Protein AF-A0A7S2HRB6-F1 (afdb_monomer_lite)

Radius of gyration: 16.71 Å; chains: 1; bounding box: 38×35×53 Å

pLDDT: mean 90.55, std 7.02, range [49.41, 98.31]

Organism: NCBI:txid374047

InterPro domains:
  IPR055325 Cilia- and flagella-associated protein 161 [PF24569] (44-93)
  IPR055325 Cilia- and flagella-associated protein 161 [PTHR24274] (2-132)

Sequence (134 aa):
STIKTEHRMSPLSCEQIVYLTEKESSYDTHWLALMPAKSKNSGYDRFVNVGMPIPVGEQIVLQHCATQKLLASDMKYVISTDFGREYEVCANTMFGFGRVGTLRDEFDGSKTGNTNCRPEMEQNIWSFVIADST

Structure (mmCIF, N/CA/C/O backbone):
data_AF-A0A7S2HRB6-F1
#
_entry.id   AF-A0A7S2HRB6-F1
#
loop_
_atom_site.group_PDB
_atom_site.id
_atom_site.type_symbol
_atom_site.label_atom_id
_atom_site.label_alt_id
_atom_site.label_comp_id
_atom_site.label_asym_id
_atom_site.label_entity_id
_atom_site.label_seq_id
_atom_site.pdbx_PDB_ins_code
_atom_site.Cartn_x
_atom_site.Cartn_y
_atom_site.Cartn_z
_atom_site.occupancy
_atom_site.B_iso_or_equiv
_atom_site.auth_seq_id
_atom_site.auth_comp_id
_atom_site.auth_asym_id
_atom_site.auth_atom_id
_atom_site.pdbx_PDB_model_num
ATOM 1 N N . SER A 1 1 ? 1.251 -12.337 1.640 1.00 76.62 1 SER A N 1
ATOM 2 C CA . SER A 1 1 ? 0.273 -12.296 0.525 1.00 76.62 1 SER A CA 1
ATOM 3 C C . SER A 1 1 ? 0.748 -13.271 -0.537 1.00 76.62 1 SER A C 1
ATOM 5 O O . SER A 1 1 ? 1.885 -13.696 -0.461 1.00 76.62 1 SER A O 1
ATOM 7 N N . THR A 1 2 ? -0.069 -13.672 -1.509 1.00 82.00 2 THR A N 1
ATOM 8 C CA . THR A 1 2 ? 0.416 -14.519 -2.619 1.00 82.00 2 THR A CA 1
ATOM 9 C C . THR A 1 2 ? 0.107 -13.871 -3.948 1.00 82.00 2 THR A C 1
ATOM 11 O O . THR A 1 2 ? -0.807 -13.055 -4.017 1.00 82.00 2 THR A O 1
ATOM 14 N N . ILE A 1 3 ? 0.875 -14.208 -4.986 1.00 84.56 3 ILE A N 1
ATOM 15 C CA . ILE A 1 3 ? 0.645 -13.673 -6.327 1.00 84.56 3 ILE A CA 1
ATOM 16 C C . ILE A 1 3 ? -0.802 -13.925 -6.766 1.00 84.56 3 ILE A C 1
ATOM 18 O O . ILE A 1 3 ? -1.348 -15.013 -6.566 1.00 84.56 3 ILE A O 1
ATOM 22 N N . LYS A 1 4 ? -1.424 -12.892 -7.336 1.00 86.88 4 LYS A N 1
ATOM 23 C CA . LYS A 1 4 ? -2.811 -12.946 -7.796 1.00 86.88 4 LYS A CA 1
ATOM 24 C C . LYS A 1 4 ? -2.939 -13.973 -8.918 1.00 86.88 4 LYS A C 1
ATOM 26 O O . LYS A 1 4 ? -2.203 -13.911 -9.901 1.00 86.88 4 LYS A O 1
ATOM 31 N N . THR A 1 5 ? -3.903 -14.872 -8.787 1.00 83.25 5 THR A N 1
ATOM 32 C CA . THR A 1 5 ? -4.332 -15.787 -9.853 1.00 83.25 5 THR A CA 1
ATOM 33 C C . THR A 1 5 ? -5.855 -15.809 -9.906 1.00 83.25 5 THR A C 1
ATOM 35 O O . THR A 1 5 ? -6.511 -15.288 -9.005 1.00 83.25 5 THR A O 1
ATOM 38 N N . GLU A 1 6 ? -6.437 -16.429 -10.933 1.00 78.88 6 GLU A N 1
ATOM 39 C CA . GLU A 1 6 ? -7.897 -16.596 -11.037 1.00 78.88 6 GLU A CA 1
ATOM 40 C C . GLU A 1 6 ? -8.512 -17.331 -9.832 1.00 78.88 6 GLU A C 1
ATOM 42 O O . GLU A 1 6 ? -9.659 -17.096 -9.472 1.00 78.88 6 GLU A O 1
ATOM 47 N N . HIS A 1 7 ? -7.729 -18.182 -9.165 1.00 81.88 7 HIS A N 1
ATOM 48 C CA . HIS A 1 7 ? -8.144 -18.925 -7.974 1.00 81.88 7 HIS A CA 1
ATOM 49 C C . HIS A 1 7 ? -7.685 -18.279 -6.660 1.00 81.88 7 HIS A C 1
ATOM 51 O O . HIS A 1 7 ? -7.948 -18.817 -5.585 1.00 81.88 7 HIS A O 1
ATOM 57 N N . ARG A 1 8 ? -6.938 -17.170 -6.720 1.00 84.88 8 ARG A N 1
ATOM 58 C CA . ARG A 1 8 ? -6.345 -16.502 -5.552 1.00 84.88 8 ARG A CA 1
ATOM 59 C C . ARG A 1 8 ? -6.488 -14.999 -5.687 1.00 84.88 8 ARG A C 1
ATOM 61 O O . ARG A 1 8 ? -5.557 -14.291 -6.078 1.00 84.88 8 ARG A O 1
ATOM 68 N N . MET A 1 9 ? -7.676 -14.535 -5.335 1.00 93.38 9 MET A N 1
ATOM 69 C CA . MET A 1 9 ? -8.061 -13.135 -5.370 1.00 93.38 9 MET A CA 1
ATOM 70 C C . MET A 1 9 ? -8.863 -12.768 -4.128 1.00 93.38 9 MET A C 1
ATOM 72 O O . MET A 1 9 ? -9.438 -13.634 -3.469 1.00 93.38 9 MET A O 1
ATOM 76 N N . SER A 1 10 ? -8.850 -11.487 -3.787 1.00 93.00 10 SER A N 1
ATOM 77 C CA . SER A 1 10 ? -9.640 -10.953 -2.694 1.00 93.00 10 SER A CA 1
ATOM 78 C C . SER A 1 10 ? -11.135 -11.029 -3.056 1.00 93.00 10 SER A C 1
ATOM 80 O O . SER A 1 10 ? -11.493 -10.881 -4.231 1.00 93.00 10 SER A O 1
ATOM 82 N N . PRO A 1 11 ? -12.008 -11.330 -2.084 1.00 91.56 11 PRO A N 1
ATOM 83 C CA . PRO A 1 11 ? -13.386 -11.745 -2.340 1.00 91.56 11 PRO A CA 1
ATOM 84 C C . PRO A 1 11 ? -14.295 -10.659 -2.932 1.00 91.56 11 PRO A C 1
ATOM 86 O O . PRO A 1 11 ? -15.281 -11.003 -3.580 1.00 91.56 11 PRO A O 1
ATOM 89 N N . LEU A 1 12 ? -14.001 -9.373 -2.716 1.00 94.31 12 LEU A N 1
ATOM 90 C CA . LEU A 1 12 ? -14.855 -8.265 -3.155 1.00 94.31 12 LEU A CA 1
ATOM 91 C C . LEU A 1 12 ? -14.229 -7.477 -4.305 1.00 94.31 12 LEU A C 1
ATOM 93 O O . LEU A 1 12 ? -14.817 -7.386 -5.384 1.00 94.31 12 LEU A O 1
ATOM 97 N N . SER A 1 13 ? -13.037 -6.913 -4.103 1.00 94.38 13 SER A N 1
ATOM 98 C CA . SER A 1 13 ? -12.365 -6.098 -5.127 1.00 94.38 13 SER A CA 1
ATOM 99 C C . SER A 1 13 ? -11.691 -6.916 -6.218 1.00 94.38 13 SER A C 1
ATOM 101 O O . SER A 1 13 ? -11.246 -6.341 -7.213 1.00 94.38 13 SER A O 1
ATOM 103 N N . CYS A 1 14 ? -11.644 -8.244 -6.070 1.00 94.94 14 CYS A N 1
ATOM 104 C CA . CYS A 1 14 ? -10.999 -9.129 -7.025 1.00 94.94 14 CYS A CA 1
ATOM 105 C C . CYS A 1 14 ? -9.499 -8.830 -7.179 1.00 94.94 14 CYS A C 1
ATOM 107 O O . CYS A 1 14 ? -8.953 -9.061 -8.257 1.00 94.94 14 CYS A O 1
ATOM 109 N N . GLU A 1 15 ? -8.827 -8.311 -6.146 1.00 95.81 15 GLU A N 1
ATOM 110 C CA . GLU A 1 15 ? -7.402 -7.957 -6.152 1.00 95.81 15 GLU A CA 1
ATOM 111 C C . GLU A 1 15 ? -6.517 -9.034 -5.523 1.00 95.81 15 GLU A C 1
ATOM 113 O O . GLU A 1 15 ? -6.959 -10.148 -5.267 1.00 95.81 15 GLU A O 1
ATOM 118 N N . GLN A 1 16 ? -5.221 -8.772 -5.353 1.00 95.94 16 GLN A N 1
ATOM 119 C CA . GLN A 1 16 ? -4.324 -9.749 -4.745 1.00 95.94 16 GLN A CA 1
ATOM 120 C C . GLN A 1 16 ? -4.708 -9.955 -3.270 1.00 95.94 16 GLN A C 1
ATOM 122 O O . GLN A 1 16 ? -4.680 -9.015 -2.475 1.00 95.94 16 GLN A O 1
ATOM 127 N N . ILE A 1 17 ? -5.051 -11.189 -2.893 1.00 95.44 17 ILE A N 1
ATOM 128 C CA . ILE A 1 17 ? -5.513 -11.503 -1.536 1.00 95.44 17 ILE A CA 1
ATOM 129 C C . ILE A 1 17 ? -4.397 -11.334 -0.490 1.00 95.44 17 ILE A C 1
ATOM 131 O O . ILE A 1 17 ? -3.236 -11.713 -0.703 1.00 95.44 17 ILE A O 1
ATOM 135 N N . VAL A 1 18 ? -4.751 -10.783 0.671 1.00 95.19 18 VAL A N 1
ATOM 136 C CA . VAL A 1 18 ? -3.879 -10.658 1.845 1.00 95.19 18 VAL A CA 1
ATOM 137 C C . VAL A 1 18 ? -4.518 -11.429 2.991 1.00 95.19 18 VAL A C 1
ATOM 139 O O . VAL A 1 18 ? -5.712 -11.317 3.228 1.00 95.19 18 VAL A O 1
ATOM 142 N N . TYR A 1 19 ? -3.725 -12.260 3.659 1.00 93.75 19 TYR A N 1
ATOM 143 C CA . TYR A 1 19 ? -4.176 -13.130 4.737 1.00 93.75 19 TYR A CA 1
ATOM 144 C C . TYR A 1 19 ? -2.988 -13.513 5.624 1.00 93.75 19 TYR A C 1
ATOM 146 O O . TYR A 1 19 ? -1.830 -13.410 5.200 1.00 93.75 19 TYR A O 1
ATOM 154 N N . LEU A 1 20 ? -3.286 -13.959 6.843 1.00 93.56 20 LEU A N 1
ATOM 155 C CA . LEU A 1 20 ? -2.312 -14.529 7.770 1.00 93.56 20 LEU A CA 1
ATOM 156 C C . LEU A 1 20 ? -2.139 -16.023 7.482 1.00 93.56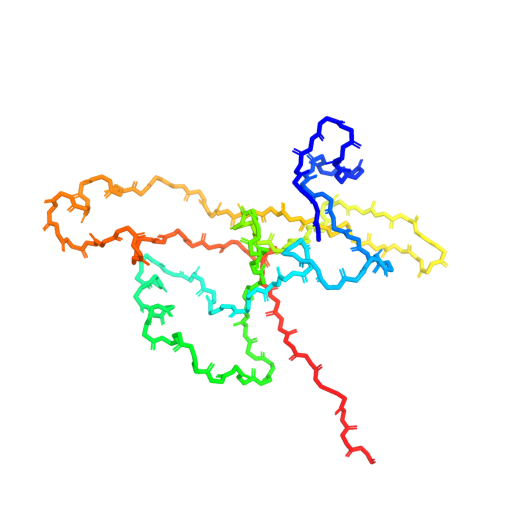 20 LEU A C 1
ATOM 158 O O . LEU A 1 20 ? -3.106 -16.720 7.190 1.00 93.56 20 LEU A O 1
ATOM 162 N N . THR A 1 21 ? -0.904 -16.513 7.539 1.00 90.75 21 THR A N 1
ATOM 163 C CA . THR A 1 21 ? -0.554 -17.901 7.215 1.00 90.75 21 THR A CA 1
ATOM 164 C C . THR A 1 21 ? 0.420 -18.451 8.246 1.00 90.75 21 THR A C 1
ATOM 166 O O . THR A 1 21 ? 1.285 -17.721 8.715 1.00 90.75 21 THR A O 1
ATOM 169 N N . GLU A 1 22 ? 0.307 -19.744 8.550 1.00 89.75 22 GLU A N 1
ATOM 170 C CA . GLU A 1 22 ? 1.226 -20.468 9.444 1.00 89.75 22 GLU A CA 1
ATOM 171 C C . GLU A 1 22 ? 2.517 -20.914 8.746 1.00 89.75 22 GLU A C 1
ATOM 173 O O . GLU A 1 22 ? 3.464 -21.338 9.401 1.00 89.75 22 GLU A O 1
ATOM 178 N N . LYS A 1 23 ? 2.560 -20.841 7.406 1.00 82.62 23 LYS A N 1
ATOM 179 C CA . LYS A 1 23 ? 3.785 -21.110 6.640 1.00 82.62 23 LYS A CA 1
ATOM 180 C C . LYS A 1 23 ? 4.960 -20.311 7.204 1.00 82.62 23 LYS A C 1
ATOM 182 O O . LYS A 1 23 ? 4.833 -19.109 7.423 1.00 82.62 23 LYS A O 1
ATOM 187 N N . GLU A 1 24 ? 6.100 -20.987 7.333 1.00 77.44 24 GLU A N 1
ATOM 188 C CA . GLU A 1 24 ? 7.369 -20.366 7.708 1.00 77.44 24 GLU A CA 1
ATOM 189 C C . GLU A 1 24 ? 7.713 -19.163 6.817 1.00 77.44 24 GLU A C 1
ATOM 191 O O . GLU A 1 24 ? 7.206 -19.022 5.694 1.00 77.44 24 GLU A O 1
ATOM 196 N N . SER A 1 25 ? 8.587 -18.293 7.334 1.00 75.81 25 SER A N 1
ATOM 197 C CA . SER A 1 25 ? 9.013 -17.062 6.673 1.00 75.81 25 SER A CA 1
ATOM 198 C C . SER A 1 25 ? 9.510 -17.349 5.254 1.00 75.81 25 SER A C 1
ATOM 200 O O . SER A 1 25 ? 10.585 -17.895 5.017 1.00 75.81 25 SER A O 1
ATOM 202 N N . SER A 1 26 ? 8.700 -16.960 4.276 1.00 85.88 26 SER A N 1
ATOM 203 C CA . SER A 1 26 ? 8.997 -17.094 2.852 1.00 85.88 26 SER A CA 1
ATOM 204 C C . SER A 1 26 ? 9.024 -15.711 2.218 1.00 85.88 26 SER A C 1
ATOM 206 O O . SER A 1 26 ? 8.648 -14.712 2.833 1.00 85.88 26 SER A O 1
ATOM 208 N N . TYR A 1 27 ? 9.475 -15.596 0.971 1.00 89.00 27 TYR A N 1
ATOM 209 C CA . TYR A 1 27 ? 9.494 -14.289 0.309 1.00 89.00 27 TYR A CA 1
ATOM 210 C C . TYR A 1 27 ? 8.090 -13.650 0.201 1.00 89.00 27 TYR A C 1
ATOM 212 O O . TYR A 1 27 ? 7.962 -12.430 0.261 1.00 89.00 27 TYR A O 1
ATOM 220 N N . ASP A 1 28 ? 7.042 -14.478 0.193 1.00 88.94 28 ASP A N 1
ATOM 221 C CA . ASP A 1 28 ? 5.618 -14.105 0.186 1.00 88.94 28 ASP A CA 1
ATOM 222 C C . ASP A 1 28 ? 5.101 -13.512 1.517 1.00 88.94 28 ASP A C 1
ATOM 224 O O . ASP A 1 28 ? 3.978 -12.995 1.605 1.00 88.94 28 ASP A O 1
ATOM 228 N N . THR A 1 29 ? 5.885 -13.600 2.594 1.00 92.50 29 THR A N 1
ATOM 229 C CA . THR A 1 29 ? 5.550 -12.994 3.894 1.00 92.50 29 THR A CA 1
ATOM 230 C C . THR A 1 29 ? 6.316 -11.700 4.151 1.00 92.50 29 THR A C 1
ATOM 232 O O . THR A 1 29 ? 6.050 -11.035 5.148 1.00 92.50 29 THR A O 1
ATOM 235 N N . HIS A 1 30 ? 7.246 -11.319 3.269 1.00 93.75 30 HIS A N 1
ATOM 236 C CA . HIS A 1 30 ? 8.042 -10.110 3.442 1.00 93.75 30 HIS A CA 1
ATOM 237 C C . HIS A 1 30 ? 7.334 -8.875 2.884 1.00 93.75 30 HIS A C 1
ATOM 239 O O . HIS A 1 30 ? 6.822 -8.863 1.759 1.00 93.75 30 HIS A O 1
ATOM 245 N N . TRP A 1 31 ? 7.370 -7.813 3.682 1.00 95.69 31 TRP A N 1
ATOM 246 C CA . TRP A 1 31 ? 6.867 -6.495 3.333 1.00 95.69 31 TRP A CA 1
ATOM 247 C C . TRP A 1 31 ? 7.918 -5.445 3.659 1.00 95.69 31 TRP A C 1
ATOM 249 O O . TRP A 1 31 ? 8.625 -5.553 4.660 1.00 95.69 31 TRP A O 1
ATOM 259 N N . LEU A 1 32 ? 7.997 -4.423 2.817 1.00 95.25 32 LEU A N 1
ATOM 260 C CA . LEU A 1 32 ? 8.861 -3.270 2.996 1.00 95.25 32 LEU A CA 1
ATOM 261 C C . LEU A 1 32 ? 8.008 -2.059 3.362 1.00 95.25 32 LEU A C 1
ATOM 263 O O . LEU A 1 32 ? 7.054 -1.735 2.657 1.00 95.25 32 LEU A O 1
ATOM 267 N N . ALA A 1 33 ? 8.357 -1.385 4.451 1.00 95.94 33 ALA A N 1
ATOM 268 C CA . ALA A 1 33 ? 7.753 -0.111 4.806 1.00 95.94 33 ALA A CA 1
ATOM 269 C C . ALA A 1 33 ? 8.520 1.026 4.118 1.00 95.94 33 ALA A C 1
ATOM 271 O O . ALA A 1 33 ? 9.746 1.099 4.201 1.00 95.94 33 ALA A O 1
ATOM 272 N N . LEU A 1 34 ? 7.795 1.888 3.409 1.00 93.81 34 LEU A N 1
ATOM 273 C CA . LEU A 1 34 ? 8.349 2.983 2.618 1.00 93.81 34 LEU A CA 1
ATOM 274 C C . LEU A 1 34 ? 7.629 4.291 2.935 1.00 93.81 34 LEU A C 1
ATOM 276 O O . LEU A 1 34 ? 6.435 4.301 3.230 1.00 93.81 34 LEU A O 1
ATOM 280 N N . MET A 1 35 ? 8.335 5.410 2.767 1.00 93.06 35 MET A N 1
ATOM 281 C CA . MET A 1 35 ? 7.713 6.736 2.764 1.00 93.06 35 MET A CA 1
ATOM 282 C C . MET A 1 35 ? 6.665 6.824 1.641 1.00 93.06 35 MET A C 1
ATOM 284 O O . MET A 1 35 ? 6.943 6.357 0.534 1.00 93.06 35 MET A O 1
ATOM 288 N N . PRO A 1 36 ? 5.483 7.422 1.841 1.00 94.06 36 PRO A N 1
ATOM 289 C CA . PRO A 1 36 ? 4.493 7.573 0.785 1.00 94.06 36 PRO A CA 1
ATOM 290 C C . PR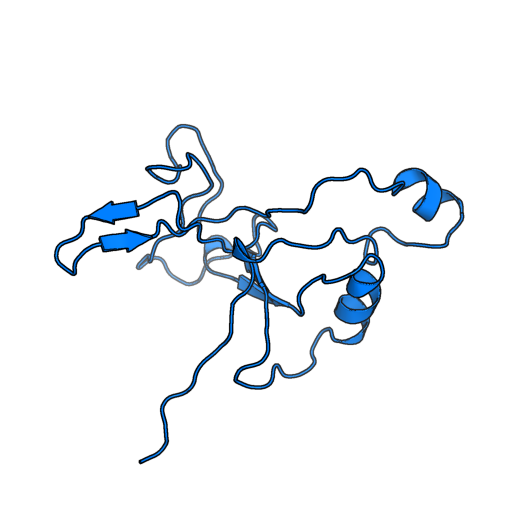O A 1 36 ? 4.973 8.476 -0.344 1.00 94.06 36 PRO A C 1
ATOM 292 O O . PRO A 1 36 ? 5.598 9.515 -0.119 1.00 94.06 36 PRO A O 1
ATOM 295 N N . ALA A 1 37 ? 4.618 8.123 -1.572 1.00 91.62 37 ALA A N 1
ATOM 296 C CA . ALA A 1 37 ? 4.770 8.993 -2.712 1.00 91.62 37 ALA A CA 1
ATOM 297 C C . ALA A 1 37 ? 3.622 10.002 -2.721 1.00 91.62 37 ALA A C 1
ATOM 299 O O . ALA A 1 37 ? 2.518 9.709 -3.166 1.00 91.62 37 ALA A O 1
ATOM 300 N N . LYS A 1 38 ? 3.890 11.211 -2.223 1.00 85.44 38 LYS A N 1
ATOM 301 C CA . LYS A 1 38 ? 2.923 12.324 -2.215 1.00 85.44 38 LYS A CA 1
ATOM 302 C C . LYS A 1 38 ? 3.068 13.232 -3.433 1.00 85.44 38 LYS A C 1
ATOM 304 O O . LYS A 1 38 ? 2.154 13.972 -3.781 1.00 85.44 38 LYS A O 1
ATOM 309 N N . SER A 1 39 ? 4.222 13.191 -4.095 1.00 83.62 39 SER A N 1
ATOM 310 C CA . SER A 1 39 ? 4.524 14.024 -5.256 1.00 83.62 39 SER A CA 1
ATOM 311 C C . SER A 1 39 ? 5.300 13.249 -6.320 1.00 83.62 39 SER A C 1
ATOM 313 O O . SER A 1 39 ? 5.711 12.107 -6.121 1.00 83.62 39 SER A O 1
ATOM 315 N N . LYS A 1 40 ? 5.541 13.894 -7.466 1.00 75.62 40 LYS A N 1
ATOM 316 C CA . LYS A 1 40 ? 6.367 13.349 -8.558 1.00 75.62 40 LYS A CA 1
ATOM 317 C C . LYS A 1 40 ? 7.852 13.199 -8.196 1.00 75.62 40 LYS A C 1
ATOM 319 O O . LYS A 1 40 ? 8.570 12.556 -8.961 1.00 75.62 40 LYS A O 1
ATOM 324 N N . ASN A 1 41 ? 8.293 13.809 -7.095 1.00 80.12 41 ASN A N 1
ATOM 325 C CA . ASN A 1 41 ? 9.679 13.771 -6.622 1.00 80.12 41 ASN A CA 1
ATOM 326 C C . ASN A 1 41 ? 9.876 12.764 -5.485 1.00 80.12 41 ASN A C 1
ATOM 328 O O . ASN A 1 41 ? 11.007 12.486 -5.109 1.00 80.12 41 ASN A O 1
ATOM 332 N N . SER A 1 42 ? 8.803 12.160 -4.974 1.00 86.50 42 SER A N 1
ATOM 333 C CA . SER A 1 42 ? 8.888 11.272 -3.815 1.00 86.50 42 SER A CA 1
ATOM 334 C C . SER A 1 42 ? 9.673 9.979 -4.055 1.00 86.50 42 SER A C 1
ATOM 336 O O . SER A 1 42 ? 10.060 9.319 -3.098 1.00 86.50 42 SER A O 1
ATOM 338 N N . GLY A 1 43 ? 9.954 9.614 -5.308 1.00 87.50 43 GLY A N 1
ATOM 339 C CA . GLY A 1 43 ? 10.876 8.526 -5.628 1.00 87.50 43 GLY A CA 1
ATOM 340 C C . GLY A 1 43 ? 12.313 8.854 -5.218 1.00 87.50 43 GLY A C 1
ATOM 341 O O . GLY A 1 43 ? 13.018 7.976 -4.732 1.00 87.50 43 GLY A O 1
ATOM 342 N N . TYR A 1 44 ? 12.725 10.122 -5.324 1.00 88.81 44 TYR A N 1
ATOM 343 C CA . TYR A 1 44 ? 13.994 10.587 -4.763 1.00 88.81 44 TYR A CA 1
ATOM 344 C C . TYR A 1 44 ? 13.974 10.525 -3.233 1.00 88.81 44 TYR A C 1
ATOM 346 O O . TYR A 1 44 ? 14.892 9.969 -2.636 1.00 88.81 44 TYR A O 1
ATOM 354 N N . ASP A 1 45 ? 12.899 11.013 -2.604 1.00 89.06 45 ASP A N 1
ATOM 355 C CA . ASP A 1 45 ? 12.767 10.988 -1.142 1.00 89.06 45 ASP A CA 1
ATOM 356 C C . ASP A 1 45 ? 12.859 9.556 -0.602 1.00 89.06 45 ASP A C 1
ATOM 358 O O . ASP A 1 45 ? 13.591 9.299 0.352 1.00 89.06 45 ASP A O 1
ATOM 362 N N . ARG A 1 46 ? 12.184 8.597 -1.250 1.00 91.38 46 ARG A N 1
ATOM 363 C CA . ARG A 1 46 ? 12.307 7.169 -0.929 1.00 91.38 46 ARG A CA 1
ATOM 364 C C . ARG A 1 46 ? 13.736 6.682 -1.049 1.00 91.38 46 ARG A C 1
ATOM 366 O O . ARG A 1 46 ? 14.217 6.045 -0.122 1.00 91.38 46 ARG A O 1
ATOM 373 N N . PHE A 1 47 ? 14.387 6.978 -2.172 1.00 90.31 47 PHE A N 1
ATOM 374 C CA . PHE A 1 47 ? 15.745 6.527 -2.454 1.00 90.31 47 PHE A CA 1
ATOM 375 C C . PHE A 1 47 ? 16.747 7.026 -1.404 1.00 90.31 47 PHE A C 1
ATOM 377 O O . PHE A 1 47 ? 17.574 6.253 -0.930 1.00 90.31 47 PHE A O 1
ATOM 384 N N . VAL A 1 48 ? 16.640 8.292 -0.995 1.00 90.50 48 VAL A N 1
ATOM 385 C CA . VAL A 1 48 ? 17.522 8.881 0.025 1.00 90.50 48 VAL A CA 1
ATOM 386 C C . VAL A 1 48 ? 17.221 8.350 1.427 1.00 90.50 48 VAL A C 1
ATOM 388 O O . VAL A 1 48 ? 18.137 8.213 2.231 1.00 90.50 48 VAL A O 1
ATOM 391 N N . ASN A 1 49 ? 15.961 8.024 1.727 1.00 89.44 49 ASN A N 1
ATOM 392 C CA . ASN A 1 49 ? 15.553 7.518 3.040 1.00 89.44 49 ASN A CA 1
ATOM 393 C C . ASN A 1 49 ? 15.639 5.986 3.171 1.00 89.44 49 ASN A C 1
ATOM 395 O O . ASN A 1 49 ? 15.212 5.437 4.188 1.00 89.44 49 ASN A O 1
ATOM 399 N N . VAL A 1 50 ? 16.187 5.271 2.183 1.00 90.12 50 VAL A N 1
ATOM 400 C CA . VAL A 1 50 ? 16.398 3.821 2.302 1.00 90.12 50 VAL A CA 1
ATOM 401 C C . VAL A 1 50 ? 17.287 3.525 3.512 1.00 90.12 50 VAL A C 1
ATOM 403 O O . VAL A 1 50 ? 18.377 4.073 3.649 1.00 90.12 50 VAL A O 1
ATOM 406 N N . GLY A 1 51 ? 16.823 2.628 4.385 1.00 90.25 51 GLY A N 1
ATOM 407 C CA . GLY A 1 51 ? 17.549 2.216 5.591 1.00 90.25 51 GLY A CA 1
ATOM 408 C C . GLY A 1 51 ? 17.412 3.172 6.778 1.00 90.25 51 GLY A C 1
ATOM 409 O O . GLY A 1 51 ? 17.932 2.868 7.851 1.00 90.25 51 GLY A O 1
ATOM 410 N N . MET A 1 52 ? 16.697 4.288 6.621 1.00 93.44 52 MET A N 1
ATOM 411 C CA . MET A 1 52 ? 16.400 5.189 7.731 1.00 93.44 52 MET A CA 1
ATOM 412 C C . MET A 1 52 ? 15.293 4.613 8.629 1.00 93.44 52 MET A C 1
ATOM 414 O O . MET A 1 52 ? 14.391 3.927 8.138 1.00 93.44 52 MET A O 1
ATOM 418 N N . PRO A 1 53 ? 15.335 4.877 9.948 1.00 92.94 53 PRO A N 1
ATOM 419 C CA . PRO A 1 53 ? 14.275 4.466 10.860 1.00 92.94 53 PRO A CA 1
ATOM 420 C C . PRO A 1 53 ? 12.951 5.162 10.522 1.00 92.94 53 PRO A C 1
ATOM 422 O O . PRO A 1 53 ? 12.935 6.326 10.126 1.00 92.94 53 PRO A O 1
ATOM 425 N N . ILE A 1 54 ? 11.838 4.456 10.732 1.00 91.62 54 ILE A N 1
ATOM 426 C CA . ILE A 1 54 ? 10.481 4.982 10.546 1.00 91.62 54 ILE A CA 1
ATOM 427 C C . ILE A 1 54 ? 9.949 5.442 11.908 1.00 91.62 54 ILE A C 1
ATOM 429 O O . ILE A 1 54 ? 9.792 4.599 12.798 1.00 91.62 54 ILE A O 1
ATOM 433 N N . PRO A 1 55 ? 9.664 6.741 12.102 1.00 92.00 55 PRO A N 1
ATOM 434 C CA . PRO A 1 55 ? 9.047 7.215 13.332 1.00 92.00 55 PRO A CA 1
ATOM 435 C C . PRO A 1 55 ? 7.624 6.668 13.494 1.00 92.00 55 PRO A C 1
ATOM 437 O O . PRO A 1 55 ? 6.894 6.459 12.525 1.00 92.00 55 PRO A O 1
ATOM 440 N N . VAL A 1 56 ? 7.211 6.451 14.739 1.00 93.81 56 VAL A N 1
ATOM 441 C CA . VAL A 1 56 ? 5.844 6.022 15.062 1.00 93.81 56 VAL A CA 1
ATOM 442 C C . VAL A 1 56 ? 4.852 7.128 14.700 1.00 93.81 56 VAL A C 1
ATOM 444 O O . VAL A 1 56 ? 5.140 8.308 14.884 1.00 93.81 56 VAL A O 1
ATOM 447 N N . GLY A 1 57 ? 3.679 6.749 14.190 1.00 93.25 57 GLY A N 1
ATOM 448 C CA . GLY A 1 57 ? 2.635 7.685 13.768 1.00 93.25 57 GLY A CA 1
ATOM 449 C C . GLY A 1 57 ? 2.869 8.332 12.401 1.00 93.25 57 GLY A C 1
ATOM 450 O O . GLY A 1 57 ? 1.921 8.876 11.834 1.00 93.25 57 GLY A O 1
ATOM 451 N N . GLU A 1 58 ? 4.073 8.231 11.832 1.00 94.31 58 GLU A N 1
ATOM 452 C CA . GLU A 1 58 ? 4.334 8.718 10.479 1.00 94.31 58 GLU A CA 1
ATOM 453 C C . GLU A 1 58 ? 3.601 7.885 9.430 1.00 94.31 58 GLU A C 1
ATOM 455 O O . GLU A 1 58 ? 3.391 6.674 9.567 1.00 94.31 58 GLU A O 1
ATOM 460 N N . GLN A 1 59 ? 3.207 8.567 8.356 1.00 95.69 59 GLN A N 1
ATOM 461 C CA . GLN A 1 59 ? 2.548 7.922 7.231 1.00 95.69 59 GLN A CA 1
ATOM 462 C C . GLN A 1 59 ? 3.549 7.071 6.458 1.00 95.69 59 GLN A C 1
ATOM 464 O O . GLN A 1 59 ? 4.636 7.533 6.115 1.00 95.69 59 GL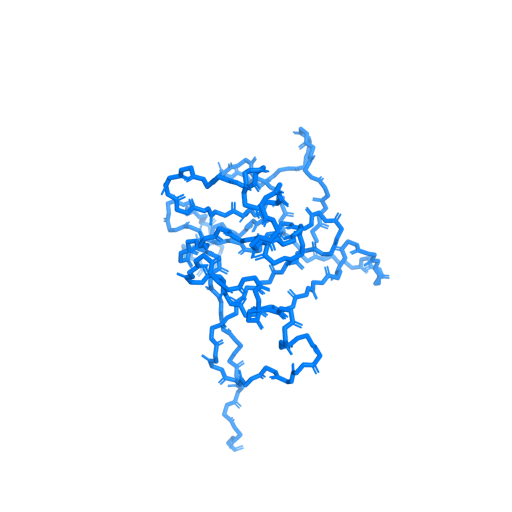N A O 1
ATOM 469 N N . ILE A 1 60 ? 3.136 5.857 6.116 1.00 96.25 60 ILE A N 1
ATOM 470 C CA . ILE A 1 60 ? 3.910 4.880 5.358 1.00 96.25 60 ILE A CA 1
ATOM 471 C C . ILE A 1 60 ? 3.047 4.209 4.296 1.00 96.25 60 ILE A C 1
ATOM 473 O O . ILE A 1 60 ? 1.819 4.272 4.319 1.00 96.25 60 ILE A O 1
ATOM 477 N N . VAL A 1 61 ? 3.711 3.505 3.390 1.00 96.94 61 VAL A N 1
ATOM 478 C CA . VAL A 1 61 ? 3.102 2.461 2.573 1.00 96.94 61 VAL A CA 1
ATOM 479 C C . VAL A 1 61 ? 3.808 1.139 2.847 1.00 96.94 61 VAL A C 1
ATOM 481 O O . VAL A 1 61 ? 5.014 1.111 3.097 1.00 96.94 61 VAL A O 1
ATOM 484 N N . LEU A 1 62 ? 3.063 0.039 2.789 1.00 97.69 62 LEU A N 1
ATOM 485 C CA . LEU A 1 62 ? 3.605 -1.309 2.945 1.00 97.69 62 LEU A CA 1
ATOM 486 C C . LEU A 1 62 ? 3.628 -1.994 1.584 1.00 97.69 62 LEU A C 1
ATOM 488 O O . LEU A 1 62 ? 2.576 -2.246 1.005 1.00 97.69 62 LEU A O 1
ATOM 492 N N . GLN A 1 63 ? 4.815 -2.293 1.066 1.00 96.56 63 GLN A N 1
ATOM 493 C CA . GLN A 1 63 ? 5.010 -2.935 -0.230 1.00 96.56 63 GLN A CA 1
ATOM 494 C C . GLN A 1 63 ? 5.327 -4.418 -0.064 1.00 96.56 63 GLN A C 1
ATOM 496 O O . GLN A 1 63 ? 6.276 -4.787 0.620 1.00 96.56 63 GLN A O 1
ATOM 501 N N . HIS A 1 64 ? 4.565 -5.280 -0.728 1.00 96.81 64 HIS A N 1
ATOM 502 C CA . HIS A 1 64 ? 4.834 -6.709 -0.755 1.00 96.81 64 HIS A CA 1
ATOM 503 C C . HIS A 1 64 ? 6.102 -6.985 -1.564 1.00 96.81 64 HIS A C 1
ATOM 505 O O . HIS A 1 64 ? 6.154 -6.650 -2.749 1.00 96.81 64 HIS A O 1
ATOM 511 N N . CYS A 1 65 ? 7.107 -7.626 -0.966 1.00 94.19 65 CYS A N 1
ATOM 512 C CA . CYS A 1 65 ? 8.408 -7.795 -1.614 1.00 94.19 65 CYS A CA 1
ATOM 513 C C . CYS A 1 65 ? 8.314 -8.614 -2.912 1.00 94.19 65 CYS A C 1
ATOM 515 O O . CYS A 1 65 ? 8.908 -8.240 -3.921 1.00 94.19 65 CYS A O 1
ATOM 517 N N . ALA A 1 66 ? 7.507 -9.680 -2.931 1.00 93.12 66 ALA A N 1
ATOM 518 C CA . ALA A 1 66 ? 7.413 -10.556 -4.100 1.00 93.12 66 ALA A CA 1
ATOM 519 C C . ALA A 1 66 ? 6.668 -9.941 -5.293 1.00 93.12 66 ALA A C 1
ATOM 521 O O . ALA A 1 66 ? 7.014 -10.216 -6.438 1.00 93.12 66 ALA A O 1
ATOM 522 N N . THR A 1 67 ? 5.647 -9.112 -5.052 1.00 94.44 67 THR A N 1
ATOM 523 C CA . THR A 1 67 ? 4.792 -8.573 -6.133 1.00 94.44 67 THR A CA 1
ATOM 524 C C . THR A 1 67 ? 4.920 -7.071 -6.340 1.00 94.44 67 THR A C 1
ATOM 526 O O . THR A 1 67 ? 4.335 -6.537 -7.281 1.00 94.44 67 THR A O 1
ATOM 529 N N . GLN A 1 68 ? 5.665 -6.380 -5.475 1.00 94.50 68 GLN A N 1
ATOM 530 C CA . GLN A 1 68 ? 5.860 -4.929 -5.492 1.00 94.50 68 GLN A CA 1
ATOM 531 C C . GLN A 1 68 ? 4.548 -4.124 -5.372 1.00 94.50 68 GLN A C 1
ATOM 533 O O . GLN A 1 68 ? 4.528 -2.915 -5.612 1.00 94.50 68 GLN A O 1
ATOM 538 N N . LYS A 1 69 ? 3.448 -4.783 -4.976 1.00 96.56 69 LYS A N 1
ATOM 539 C CA . LYS A 1 69 ? 2.130 -4.179 -4.746 1.00 96.56 69 LYS A CA 1
ATOM 540 C C . LYS A 1 69 ? 2.020 -3.628 -3.333 1.00 96.56 69 LYS A C 1
ATOM 542 O O . LYS A 1 69 ? 2.565 -4.215 -2.402 1.00 96.56 69 LYS A O 1
ATOM 547 N N . LEU A 1 70 ? 1.301 -2.521 -3.179 1.00 97.62 70 LEU A N 1
ATOM 548 C CA . LEU A 1 70 ? 1.070 -1.911 -1.873 1.00 97.62 70 LEU A CA 1
ATOM 549 C C . LEU A 1 70 ? -0.125 -2.541 -1.157 1.00 97.62 70 LEU A C 1
ATOM 551 O O . LEU A 1 70 ? -1.085 -2.954 -1.803 1.00 97.62 70 LEU A O 1
ATOM 555 N N . LEU A 1 71 ? -0.076 -2.588 0.172 1.00 98.31 71 LEU A N 1
ATOM 556 C CA . LEU A 1 71 ? -1.225 -2.912 1.008 1.00 98.31 71 LEU A CA 1
ATOM 557 C C . LEU A 1 71 ? -2.283 -1.815 0.850 1.00 98.31 71 LEU A C 1
ATOM 559 O O . LEU A 1 71 ? -1.958 -0.625 0.887 1.00 98.31 71 LEU A O 1
ATOM 563 N N . ALA A 1 72 ? -3.535 -2.214 0.670 1.00 98.12 72 ALA A N 1
ATOM 564 C CA . ALA A 1 72 ? -4.646 -1.311 0.429 1.00 98.12 72 ALA A CA 1
ATOM 565 C C . ALA A 1 72 ? -5.890 -1.726 1.210 1.00 98.12 72 ALA A C 1
ATOM 567 O O . ALA A 1 72 ? -6.154 -2.919 1.378 1.00 98.12 72 ALA A O 1
ATOM 568 N N . SER A 1 73 ? -6.676 -0.734 1.613 1.00 97.75 73 SER A N 1
ATOM 569 C CA . SER A 1 73 ? -8.046 -0.906 2.091 1.00 97.75 73 SER A CA 1
ATOM 570 C C . SER A 1 73 ? -8.914 0.217 1.532 1.00 97.75 73 SER A C 1
ATOM 572 O O . SER A 1 73 ? -8.484 1.369 1.481 1.00 97.75 73 SER A O 1
ATOM 574 N N . ASP A 1 74 ? -10.119 -0.112 1.072 1.00 96.06 74 ASP A N 1
ATOM 575 C CA . ASP A 1 74 ? -11.064 0.861 0.521 1.00 96.06 74 ASP A CA 1
ATOM 576 C C . ASP A 1 74 ? -12.432 0.684 1.186 1.00 96.06 74 ASP A C 1
ATOM 578 O O . ASP A 1 74 ? -12.987 -0.418 1.225 1.00 96.06 74 ASP A O 1
ATOM 582 N N . MET A 1 75 ? -13.000 1.790 1.673 1.00 95.38 75 MET A N 1
ATOM 583 C CA . MET A 1 75 ? -14.294 1.811 2.361 1.00 95.38 75 MET A CA 1
ATOM 584 C C . MET A 1 75 ? -15.462 1.338 1.484 1.00 95.38 75 MET A C 1
ATOM 586 O O . MET A 1 75 ? -16.534 1.016 1.997 1.00 95.38 75 MET A O 1
ATOM 590 N N . LYS A 1 76 ? -15.271 1.273 0.162 1.00 95.94 76 LYS A N 1
ATOM 591 C CA . LYS A 1 76 ? -16.233 0.705 -0.785 1.00 95.94 76 LYS A CA 1
ATOM 592 C C . LYS A 1 76 ? -16.463 -0.797 -0.574 1.00 95.94 76 LYS A C 1
ATOM 594 O O . LYS A 1 76 ? -17.559 -1.280 -0.862 1.00 95.94 76 LYS A O 1
ATOM 599 N N . TYR A 1 77 ? -15.456 -1.543 -0.119 1.00 96.56 77 TYR A N 1
ATOM 600 C CA . TYR A 1 77 ? -15.507 -3.004 -0.026 1.00 96.56 77 TYR A CA 1
ATOM 601 C C . TYR A 1 77 ? -15.697 -3.440 1.427 1.00 96.56 77 TYR A C 1
ATOM 603 O O . TYR A 1 77 ? -14.736 -3.671 2.154 1.00 96.56 77 TYR A O 1
ATOM 611 N N . VAL A 1 78 ? -16.957 -3.541 1.851 1.00 96.94 78 VAL A N 1
ATOM 612 C CA . VAL A 1 78 ? -17.329 -3.896 3.228 1.00 96.94 78 VAL A CA 1
ATOM 613 C C . VAL A 1 78 ? -17.600 -5.395 3.350 1.00 96.94 78 VAL A C 1
ATOM 615 O O . VAL A 1 78 ? -18.404 -5.946 2.597 1.00 96.94 78 VAL A O 1
ATOM 618 N N . ILE A 1 79 ? -16.981 -6.035 4.338 1.00 93.81 79 ILE A N 1
ATOM 619 C CA . ILE A 1 79 ? -17.179 -7.439 4.708 1.00 93.81 79 ILE A CA 1
ATOM 620 C C . ILE A 1 79 ? -17.894 -7.475 6.062 1.00 93.81 79 ILE A C 1
ATOM 622 O O . ILE A 1 79 ? -17.531 -6.758 6.991 1.00 93.81 79 ILE A O 1
ATOM 626 N N . SER A 1 80 ? -18.943 -8.292 6.173 1.00 95.12 80 SER A N 1
ATOM 627 C CA . SER A 1 80 ? -19.570 -8.572 7.470 1.00 95.12 80 SER A CA 1
ATOM 628 C C . SER A 1 80 ? -18.903 -9.795 8.082 1.00 95.12 80 SER A C 1
ATOM 630 O O . SER A 1 80 ? -18.915 -10.863 7.471 1.00 95.12 80 SER A O 1
ATOM 632 N N . THR A 1 81 ? -18.326 -9.628 9.265 1.00 93.88 81 THR A N 1
ATOM 633 C CA . THR A 1 81 ? -17.695 -10.692 10.048 1.00 93.88 81 THR A CA 1
ATOM 634 C C . THR A 1 81 ? -18.362 -10.795 11.414 1.00 93.88 81 THR A C 1
ATOM 636 O O . THR A 1 81 ? -19.216 -9.978 11.773 1.00 93.88 81 THR A O 1
ATOM 639 N N . ASP A 1 82 ? -17.963 -11.791 12.201 1.00 96.88 82 ASP A N 1
ATOM 640 C CA . ASP A 1 82 ? -18.475 -11.985 13.562 1.00 96.88 82 ASP A CA 1
ATOM 641 C C . ASP A 1 82 ? -18.140 -10.805 14.499 1.00 96.88 82 ASP A C 1
ATOM 643 O O . ASP A 1 82 ? -18.770 -10.640 15.543 1.00 96.88 82 ASP A O 1
ATOM 647 N N . PHE A 1 83 ? -17.185 -9.952 14.111 1.00 95.56 83 PHE A N 1
ATOM 648 C CA . PHE A 1 83 ? -16.758 -8.766 14.858 1.00 95.56 83 PHE A CA 1
ATOM 649 C C . PHE A 1 83 ? -17.427 -7.468 14.378 1.00 95.56 83 PHE A C 1
ATOM 651 O O . PHE A 1 83 ? -17.220 -6.409 14.972 1.00 95.56 83 PHE A O 1
ATOM 658 N N . GLY A 1 84 ? -18.259 -7.535 13.334 1.00 95.94 84 GLY A N 1
ATOM 659 C CA . GLY A 1 84 ? -19.009 -6.401 12.803 1.00 95.94 84 GLY A CA 1
ATOM 660 C C . GLY A 1 84 ? -18.731 -6.129 11.326 1.00 95.94 84 GLY A C 1
ATOM 661 O O . GLY A 1 84 ? -18.502 -7.036 10.530 1.00 95.94 84 GLY A O 1
ATOM 662 N N . ARG A 1 85 ? -18.834 -4.856 10.933 1.00 96.38 85 ARG A N 1
ATOM 663 C CA . ARG A 1 85 ? -18.554 -4.416 9.561 1.00 96.38 85 ARG A CA 1
ATOM 664 C C . ARG A 1 85 ? -17.097 -4.000 9.454 1.00 96.38 85 ARG A C 1
ATOM 666 O O . ARG A 1 85 ? -16.702 -2.997 10.040 1.00 96.38 85 ARG A O 1
ATOM 673 N N . GLU A 1 86 ? -16.344 -4.748 8.669 1.00 96.00 86 GLU A N 1
ATOM 674 C CA . GLU A 1 86 ? -14.929 -4.517 8.401 1.00 96.00 86 GLU A CA 1
ATOM 675 C C . GLU A 1 86 ? -14.725 -4.166 6.925 1.00 96.00 86 GLU A C 1
ATOM 677 O O . GLU A 1 86 ? -15.624 -4.331 6.097 1.00 96.00 86 GLU A O 1
ATOM 682 N N . TYR A 1 87 ? -13.542 -3.665 6.581 1.00 96.56 87 TYR A N 1
ATOM 683 C CA . TYR A 1 87 ? -13.182 -3.338 5.202 1.00 96.56 87 TYR A CA 1
ATOM 684 C C . TYR A 1 87 ? -12.221 -4.383 4.643 1.00 96.56 87 TYR A C 1
ATOM 686 O O . TYR A 1 87 ? -11.316 -4.842 5.342 1.00 96.56 87 TYR A O 1
ATOM 694 N N . GLU A 1 88 ? -12.403 -4.752 3.377 1.00 95.94 88 GLU A N 1
ATOM 695 C CA . GLU A 1 88 ? -11.498 -5.665 2.688 1.00 95.94 88 GLU A CA 1
ATOM 696 C C . GLU A 1 88 ? -10.085 -5.074 2.624 1.00 95.94 88 GLU A C 1
ATOM 698 O O . GLU A 1 88 ? -9.880 -3.950 2.163 1.00 95.94 88 GLU A O 1
ATOM 703 N N . VAL A 1 89 ? -9.100 -5.875 3.029 1.00 96.94 89 VAL A N 1
ATOM 704 C CA . VAL A 1 89 ? -7.681 -5.567 2.849 1.00 96.94 89 VAL A CA 1
ATOM 705 C C . VAL A 1 89 ? -7.123 -6.426 1.717 1.00 96.94 89 VAL A C 1
ATOM 707 O O . VAL A 1 89 ? -7.278 -7.650 1.700 1.00 96.94 89 VAL A O 1
ATOM 710 N N . CYS A 1 90 ? -6.444 -5.793 0.766 1.00 97.06 90 CYS A N 1
ATOM 711 C CA . CYS A 1 90 ? -5.828 -6.459 -0.380 1.00 97.06 90 CYS A CA 1
ATOM 712 C C . CYS A 1 90 ? -4.453 -5.858 -0.699 1.00 97.06 90 CYS A C 1
ATOM 714 O O . CYS A 1 90 ? -4.038 -4.860 -0.113 1.00 97.06 90 CYS A O 1
ATOM 716 N N . ALA A 1 91 ? -3.718 -6.476 -1.622 1.00 97.62 91 ALA A N 1
ATOM 717 C CA . ALA A 1 91 ? -2.508 -5.896 -2.189 1.00 97.62 91 ALA A CA 1
ATOM 718 C C . ALA A 1 91 ? -2.834 -5.284 -3.561 1.00 97.62 91 ALA A C 1
ATOM 720 O O . ALA A 1 91 ? -2.986 -5.980 -4.566 1.00 97.62 91 ALA A O 1
ATOM 721 N N . ASN A 1 92 ? -2.947 -3.960 -3.604 1.00 96.94 92 ASN A N 1
ATOM 722 C CA . ASN A 1 92 ? -3.194 -3.194 -4.815 1.00 96.94 92 ASN A CA 1
ATOM 723 C C . ASN A 1 92 ? -2.543 -1.814 -4.710 1.00 96.94 92 ASN A C 1
ATOM 725 O O . ASN A 1 92 ? -2.762 -1.089 -3.747 1.00 96.94 92 ASN A O 1
ATOM 729 N N . THR A 1 93 ? -1.772 -1.418 -5.718 1.00 96.06 93 THR A N 1
ATOM 730 C CA . THR A 1 93 ? -1.181 -0.077 -5.751 1.00 96.06 93 THR A CA 1
ATOM 731 C C . THR A 1 93 ? -2.136 0.877 -6.459 1.00 96.06 93 THR A C 1
ATOM 733 O O . THR A 1 93 ? -2.231 0.860 -7.689 1.00 96.06 93 THR A O 1
ATOM 736 N N . MET A 1 94 ? -2.838 1.700 -5.684 1.00 95.06 94 MET A N 1
ATOM 737 C CA . MET A 1 94 ? -3.773 2.702 -6.177 1.00 95.06 94 MET A CA 1
ATOM 738 C C . MET A 1 94 ? -3.040 4.019 -6.417 1.00 95.06 94 MET A C 1
ATOM 740 O O . MET A 1 94 ? -2.413 4.586 -5.524 1.00 95.06 94 MET A O 1
ATOM 744 N N . PHE A 1 95 ? -3.125 4.520 -7.645 1.00 92.38 95 PHE A N 1
ATOM 745 C CA . PHE A 1 95 ? -2.503 5.778 -8.039 1.00 92.38 95 PHE A CA 1
ATOM 746 C C . PHE A 1 95 ? -3.560 6.797 -8.432 1.00 92.38 95 PHE A C 1
ATOM 748 O O . PHE A 1 95 ? -4.563 6.449 -9.057 1.00 92.38 95 PHE A O 1
ATOM 755 N N . GLY A 1 96 ? -3.267 8.070 -8.172 1.00 85.25 96 GLY A N 1
ATOM 756 C CA . GLY A 1 96 ? -4.089 9.167 -8.669 1.00 85.25 96 GLY A CA 1
ATOM 757 C C . GLY A 1 96 ? -4.211 9.175 -10.200 1.00 85.25 96 GLY A C 1
ATOM 758 O O . GLY A 1 96 ? -3.361 8.649 -10.938 1.00 85.25 96 GLY A O 1
ATOM 759 N N . PHE A 1 97 ? -5.278 9.809 -10.685 1.00 79.88 97 PHE A N 1
ATOM 760 C CA . PHE A 1 97 ? -5.510 10.011 -12.111 1.00 79.88 97 PHE A CA 1
ATOM 761 C C . PHE A 1 97 ? -4.430 10.909 -12.728 1.00 79.88 97 PHE A C 1
ATOM 763 O O . PHE A 1 97 ? -3.958 11.863 -12.116 1.00 79.88 97 PHE A O 1
ATOM 770 N N . GLY A 1 98 ? -4.052 10.608 -13.971 1.00 80.31 98 GLY A N 1
ATOM 771 C CA . GLY A 1 98 ? -3.062 11.378 -14.722 1.00 80.31 98 GLY A CA 1
ATOM 772 C C . GLY A 1 98 ? -1.924 10.517 -15.258 1.00 80.31 98 GLY A C 1
ATOM 773 O O . GLY A 1 98 ? -1.491 9.543 -14.639 1.00 80.31 98 GLY A O 1
ATOM 774 N N . ARG A 1 99 ? -1.445 10.877 -16.449 1.00 80.25 99 ARG A N 1
ATOM 775 C CA . ARG A 1 99 ? -0.296 10.227 -17.087 1.00 80.25 99 ARG A CA 1
ATOM 776 C C . ARG A 1 99 ? 0.995 10.911 -16.639 1.00 80.25 99 ARG A C 1
ATOM 778 O O . ARG A 1 99 ? 1.031 12.129 -16.471 1.00 80.25 99 ARG A O 1
ATOM 785 N N . VAL A 1 100 ? 2.054 10.125 -16.476 1.00 81.38 100 VAL A N 1
ATOM 786 C CA . VAL A 1 100 ? 3.411 10.618 -16.210 1.00 81.38 100 VAL A CA 1
ATOM 787 C C . VAL A 1 100 ? 4.279 10.291 -17.419 1.00 81.38 100 VAL A C 1
ATOM 789 O O . VAL A 1 100 ? 4.161 9.211 -17.993 1.00 81.38 100 VAL A O 1
ATOM 792 N N . GLY A 1 101 ? 5.115 11.241 -17.834 1.00 83.81 101 GLY A N 1
ATOM 793 C CA . GLY A 1 101 ? 5.990 11.116 -18.998 1.00 83.81 101 GLY A CA 1
ATOM 794 C C . GLY A 1 101 ? 7.269 10.335 -18.710 1.00 83.81 101 GLY A C 1
ATOM 795 O O . GLY A 1 101 ? 8.331 10.802 -19.091 1.00 83.81 101 GLY A O 1
ATOM 796 N N . THR A 1 102 ? 7.179 9.174 -18.055 1.00 85.38 102 THR A N 1
ATOM 797 C CA . THR A 1 102 ? 8.341 8.409 -17.565 1.00 85.38 102 THR A CA 1
ATOM 798 C C . THR A 1 102 ? 9.417 8.197 -18.625 1.00 85.38 102 THR A C 1
ATOM 800 O O . THR A 1 102 ? 10.568 8.501 -18.368 1.00 85.38 102 THR A O 1
ATOM 803 N N . LEU A 1 103 ? 9.047 7.751 -19.829 1.00 88.75 103 LEU A N 1
ATOM 804 C CA . LEU A 1 103 ? 10.024 7.489 -20.893 1.00 88.75 103 LEU A CA 1
ATOM 805 C C . LEU A 1 103 ? 10.782 8.748 -21.325 1.00 88.75 103 LEU A C 1
ATOM 807 O O . LEU A 1 103 ? 11.961 8.682 -21.648 1.00 88.75 103 LEU A O 1
ATOM 811 N N . ARG A 1 104 ? 10.100 9.898 -21.339 1.00 90.19 104 ARG A N 1
ATOM 812 C CA . ARG A 1 104 ? 10.727 11.178 -21.672 1.00 90.19 104 ARG A CA 1
ATOM 813 C C . ARG A 1 104 ? 11.652 11.625 -20.543 1.00 90.19 104 ARG A C 1
ATOM 815 O O . ARG A 1 104 ? 12.777 12.004 -20.828 1.00 90.19 104 ARG A O 1
ATOM 822 N N . ASP A 1 105 ? 11.167 11.548 -19.306 1.00 87.31 105 ASP A N 1
ATOM 823 C CA . ASP A 1 105 ? 11.914 11.946 -18.110 1.00 87.31 105 ASP A CA 1
ATOM 824 C C . ASP A 1 105 ? 13.138 11.019 -17.863 1.00 87.31 105 ASP A C 1
ATOM 826 O O . ASP A 1 105 ? 14.118 11.410 -17.237 1.00 87.31 105 ASP A O 1
ATOM 830 N N . GLU A 1 106 ? 13.108 9.776 -18.354 1.00 89.69 106 GLU A N 1
ATOM 831 C CA . GLU A 1 106 ? 14.277 8.885 -18.378 1.00 89.69 106 GLU A CA 1
ATOM 832 C C . GLU 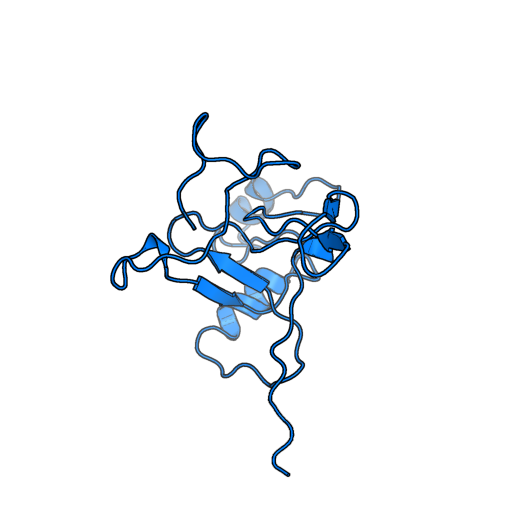A 1 106 ? 15.236 9.232 -19.522 1.00 89.69 106 GLU A C 1
ATOM 834 O O . GLU A 1 106 ? 16.450 9.263 -19.325 1.00 89.69 106 GLU A O 1
ATOM 839 N N . PHE A 1 107 ? 14.706 9.522 -20.715 1.00 91.00 107 PHE A N 1
ATOM 840 C CA . PHE A 1 107 ? 15.513 9.894 -21.879 1.00 91.00 107 PHE A CA 1
ATOM 841 C C . PHE A 1 107 ? 16.281 11.208 -21.672 1.00 91.00 107 PHE A C 1
ATOM 843 O O . PHE A 1 107 ? 17.423 11.324 -22.111 1.00 91.00 107 PHE A O 1
ATOM 850 N N . ASP A 1 108 ? 15.673 12.192 -21.005 1.00 91.50 108 ASP A N 1
ATOM 851 C CA . ASP A 1 108 ? 16.308 13.479 -20.694 1.00 91.50 108 ASP A CA 1
ATOM 852 C C . ASP A 1 108 ? 17.215 13.439 -19.447 1.00 91.50 108 ASP A C 1
ATOM 854 O O . ASP A 1 108 ? 17.897 14.420 -19.148 1.00 91.50 108 ASP A O 1
ATOM 858 N N . GLY A 1 109 ? 17.252 12.305 -18.737 1.00 86.75 109 GLY A N 1
ATOM 859 C CA . GLY A 1 109 ? 18.061 12.104 -17.536 1.00 86.75 109 GLY A CA 1
ATOM 860 C C . GLY A 1 109 ? 17.548 12.829 -16.288 1.00 86.75 109 GLY A C 1
ATOM 861 O O . GLY A 1 109 ? 18.241 12.840 -15.269 1.00 86.75 109 GLY A O 1
ATOM 862 N N . SER A 1 110 ? 16.354 13.426 -16.326 1.00 84.31 110 SER A N 1
ATOM 863 C CA . SER A 1 110 ? 15.746 14.074 -15.158 1.00 84.31 110 SER A CA 1
ATOM 864 C C . SER A 1 110 ? 15.310 13.068 -14.093 1.00 84.31 110 SER A C 1
ATOM 866 O O . SER A 1 110 ? 15.292 13.395 -12.901 1.00 84.31 110 SER A O 1
ATOM 868 N N . LYS A 1 111 ? 14.979 11.837 -14.499 1.00 83.25 111 LYS A N 1
ATOM 869 C CA . LYS A 1 111 ? 14.623 10.728 -13.609 1.00 83.25 111 LYS A CA 1
ATOM 870 C C . LYS A 1 111 ? 15.315 9.442 -14.022 1.00 83.25 111 LYS A C 1
ATOM 872 O O . LYS A 1 111 ? 15.628 9.213 -15.182 1.00 83.25 111 LYS A O 1
ATOM 877 N N . THR A 1 112 ? 15.513 8.570 -13.043 1.00 84.69 112 THR A N 1
ATOM 878 C CA . THR A 1 112 ? 15.926 7.188 -13.283 1.00 84.69 112 THR A CA 1
ATOM 879 C C . THR A 1 112 ? 14.751 6.263 -12.993 1.00 84.69 112 THR A C 1
ATOM 881 O O . THR A 1 112 ? 13.801 6.657 -12.308 1.00 84.69 112 THR A O 1
ATOM 884 N N . GLY A 1 113 ? 14.832 5.008 -13.440 1.00 78.75 113 GLY A N 1
ATOM 885 C CA . GLY A 1 113 ? 13.808 4.006 -13.126 1.00 78.75 113 GLY A CA 1
ATOM 886 C C . GLY A 1 113 ? 13.545 3.853 -11.619 1.00 78.75 113 GLY A C 1
ATOM 887 O O . GLY A 1 113 ? 12.423 3.559 -11.220 1.00 78.75 113 GLY A O 1
ATOM 888 N N . ASN A 1 114 ? 14.542 4.147 -10.775 1.00 79.06 114 ASN A N 1
ATOM 889 C CA . ASN A 1 114 ? 14.436 4.052 -9.316 1.00 79.06 114 ASN A CA 1
ATOM 890 C C . ASN A 1 114 ? 13.809 5.289 -8.656 1.00 79.06 114 ASN A C 1
ATOM 892 O O . ASN A 1 114 ? 13.310 5.195 -7.538 1.00 79.06 114 ASN A O 1
ATOM 896 N N . THR A 1 115 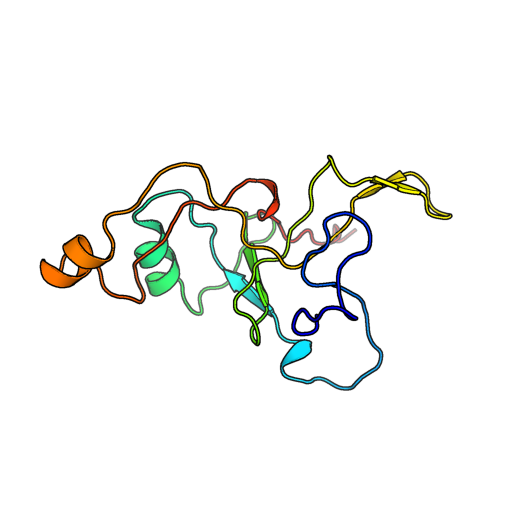? 13.843 6.453 -9.311 1.00 84.50 115 THR A N 1
ATOM 897 C CA . THR A 1 115 ? 13.287 7.708 -8.769 1.00 84.50 115 THR A CA 1
ATOM 898 C C . THR A 1 115 ? 11.972 8.106 -9.426 1.00 84.50 115 THR A C 1
ATOM 900 O O . THR A 1 115 ? 11.329 9.078 -9.017 1.00 84.50 115 THR A O 1
ATOM 903 N N . ASN A 1 116 ? 11.531 7.347 -10.425 1.00 82.31 116 ASN A N 1
ATOM 904 C CA . ASN A 1 116 ? 10.227 7.521 -11.027 1.00 82.31 116 ASN A CA 1
ATOM 905 C C . ASN A 1 116 ? 9.123 7.034 -10.077 1.00 82.31 116 ASN A C 1
ATOM 907 O O . ASN A 1 116 ? 9.065 5.867 -9.698 1.00 82.31 116 ASN A O 1
ATOM 911 N N . CYS A 1 117 ? 8.212 7.933 -9.713 1.00 85.25 117 CYS A N 1
ATOM 912 C CA . CYS A 1 117 ? 7.084 7.609 -8.855 1.00 85.25 117 CYS A CA 1
ATOM 913 C C . CYS A 1 117 ? 5.800 8.284 -9.336 1.00 85.25 117 CYS A C 1
ATOM 915 O O . CYS A 1 117 ? 5.801 9.369 -9.932 1.00 85.25 117 CYS A O 1
ATOM 917 N N . ARG A 1 118 ? 4.678 7.639 -9.026 1.00 88.94 118 ARG A N 1
ATOM 918 C CA . ARG A 1 118 ? 3.341 8.223 -9.119 1.00 88.94 118 ARG A CA 1
ATOM 919 C C . ARG A 1 118 ? 2.799 8.404 -7.707 1.00 88.94 118 ARG A C 1
ATOM 921 O O . ARG A 1 118 ? 3.040 7.522 -6.888 1.00 88.94 118 ARG A O 1
ATOM 928 N N . PRO A 1 119 ? 2.073 9.500 -7.431 1.00 90.69 119 PRO A N 1
ATOM 929 C CA . PRO A 1 119 ? 1.452 9.667 -6.134 1.00 90.69 119 PRO A CA 1
ATOM 930 C C . PRO A 1 119 ? 0.459 8.541 -5.848 1.00 90.69 119 PRO A C 1
ATOM 932 O O . PRO A 1 119 ? -0.394 8.236 -6.694 1.00 90.69 119 PRO A O 1
ATOM 935 N N . GLU A 1 120 ? 0.599 7.925 -4.682 1.00 94.31 120 GLU A N 1
ATOM 936 C CA . GLU A 1 120 ? -0.324 6.897 -4.206 1.00 94.31 120 GLU A CA 1
ATOM 937 C C . GLU A 1 120 ? -1.577 7.537 -3.615 1.00 94.31 120 GLU A C 1
ATOM 939 O O . GLU A 1 120 ? -1.561 8.693 -3.188 1.00 94.31 120 GLU A O 1
ATOM 944 N N . MET A 1 121 ? -2.680 6.794 -3.630 1.00 95.56 121 MET A N 1
ATOM 945 C CA . MET A 1 121 ? -3.932 7.240 -3.025 1.00 95.56 121 MET A CA 1
ATOM 946 C C . MET A 1 121 ? -3.998 6.896 -1.534 1.00 95.56 121 MET A C 1
ATOM 948 O O . MET A 1 121 ? -3.250 6.053 -1.040 1.00 95.56 121 MET A O 1
ATOM 952 N N . GLU A 1 122 ? -4.928 7.536 -0.824 1.00 96.12 122 GLU A N 1
ATOM 953 C CA . GLU A 1 122 ? -5.115 7.398 0.627 1.00 96.12 122 GLU A CA 1
ATOM 954 C C . GLU A 1 122 ? -5.373 5.953 1.069 1.00 96.12 122 GLU A C 1
ATOM 956 O O . GLU A 1 122 ? -4.919 5.557 2.137 1.00 96.12 122 GLU A O 1
ATOM 961 N N . GLN A 1 123 ? -5.994 5.134 0.213 1.00 97.25 123 GLN A N 1
ATOM 962 C CA . GLN A 1 123 ? -6.219 3.705 0.454 1.00 97.25 123 GLN A CA 1
ATOM 963 C C . GLN A 1 123 ? -4.932 2.912 0.718 1.00 97.25 123 GLN A C 1
ATOM 965 O O . GLN A 1 123 ? -4.992 1.828 1.296 1.00 97.25 123 GLN A O 1
ATOM 970 N N . ASN A 1 124 ? -3.777 3.407 0.262 1.00 97.88 124 ASN A N 1
ATOM 971 C CA . ASN A 1 124 ? -2.479 2.767 0.464 1.00 97.88 124 ASN A CA 1
ATOM 972 C C . ASN A 1 124 ? -1.701 3.294 1.669 1.00 97.88 124 ASN A C 1
ATOM 974 O O . ASN A 1 124 ? -0.615 2.780 1.943 1.00 97.88 124 ASN A O 1
ATOM 978 N N . ILE A 1 125 ? -2.207 4.323 2.346 1.00 97.38 125 ILE A N 1
ATOM 979 C CA . ILE A 1 125 ? -1.485 5.018 3.406 1.00 97.38 125 ILE A CA 1
ATOM 980 C C . ILE A 1 125 ? -1.827 4.392 4.755 1.00 97.38 125 ILE A C 1
ATOM 982 O O . ILE A 1 125 ? -2.988 4.314 5.146 1.00 97.38 125 ILE A O 1
ATOM 986 N N . TRP A 1 126 ? -0.792 3.986 5.480 1.00 97.50 126 TRP A N 1
ATOM 987 C CA . TRP A 1 126 ? -0.879 3.378 6.806 1.00 97.50 126 TRP A CA 1
ATOM 988 C C . TRP A 1 126 ? 0.002 4.147 7.789 1.00 97.50 126 TRP A C 1
ATOM 990 O O . TRP A 1 126 ? 0.814 4.979 7.387 1.00 97.50 126 TRP A O 1
ATOM 1000 N N . SER A 1 127 ? -0.121 3.855 9.078 1.00 97.19 127 SER A N 1
ATOM 1001 C CA . SER A 1 127 ? 0.833 4.287 10.098 1.00 97.19 127 SER A CA 1
ATOM 1002 C C . SER A 1 127 ? 1.000 3.183 11.135 1.00 97.19 127 SER A C 1
ATOM 1004 O O . SER A 1 127 ? 0.076 2.411 11.400 1.00 97.19 127 SER A O 1
ATOM 1006 N N . PHE A 1 128 ? 2.195 3.082 11.713 1.00 95.62 128 PHE A N 1
ATOM 1007 C CA . PHE A 1 128 ? 2.398 2.233 12.879 1.00 95.62 128 PHE A CA 1
ATOM 1008 C C . PHE A 1 128 ? 1.952 2.979 14.132 1.00 95.62 128 PHE A C 1
ATOM 1010 O O . PHE A 1 128 ? 2.330 4.133 14.342 1.00 95.62 128 PHE A O 1
ATOM 1017 N N . VAL A 1 129 ? 1.186 2.293 14.975 1.00 94.06 129 VAL A N 1
ATOM 1018 C CA . VAL A 1 129 ? 0.776 2.762 16.299 1.00 94.06 129 VAL A CA 1
ATOM 1019 C C . VAL A 1 129 ? 1.385 1.814 17.323 1.00 94.06 129 VAL A C 1
ATOM 1021 O O . VAL A 1 129 ? 1.335 0.597 17.144 1.00 94.06 129 VAL A O 1
ATOM 1024 N N . ILE A 1 130 ? 1.991 2.366 18.371 1.00 92.38 130 ILE A N 1
ATOM 1025 C CA . ILE A 1 130 ? 2.508 1.589 19.501 1.00 92.38 130 ILE A CA 1
ATOM 1026 C C . ILE A 1 130 ? 1.526 1.672 20.664 1.00 92.38 130 ILE A C 1
ATOM 1028 O O . ILE A 1 130 ? 0.770 2.635 20.770 1.00 92.38 130 ILE A O 1
ATOM 1032 N N . ALA A 1 131 ? 1.538 0.663 21.531 1.00 90.25 131 ALA A N 1
ATOM 1033 C CA . ALA A 1 131 ? 0.801 0.733 22.782 1.00 90.25 131 ALA A CA 1
ATOM 1034 C C . ALA A 1 131 ? 1.414 1.804 23.694 1.00 90.25 131 ALA A C 1
ATOM 1036 O O . ALA A 1 131 ? 2.640 1.926 23.767 1.00 90.25 131 ALA A O 1
ATOM 1037 N N . ASP A 1 132 ? 0.565 2.536 24.412 1.00 84.19 132 ASP A N 1
ATOM 1038 C CA . ASP A 1 132 ? 1.026 3.433 25.464 1.00 84.19 132 ASP A CA 1
ATOM 1039 C C . ASP A 1 132 ? 1.669 2.604 26.580 1.00 84.19 132 ASP A C 1
ATOM 1041 O O . ASP A 1 132 ? 1.073 1.665 27.116 1.00 84.19 132 ASP A O 1
ATOM 1045 N N . SER A 1 133 ? 2.907 2.944 26.933 1.00 71.06 133 SER A N 1
ATOM 1046 C CA . SER A 1 133 ? 3.596 2.370 28.085 1.00 71.06 133 SER A CA 1
ATOM 1047 C C . SER A 1 133 ? 2.957 2.924 29.359 1.00 71.06 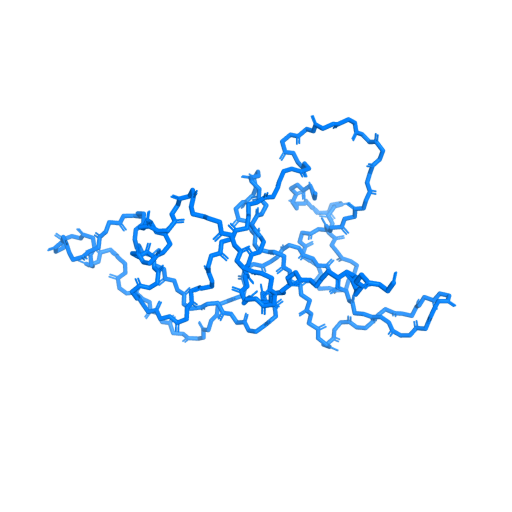133 SER A C 1
ATOM 1049 O O . SER A 1 133 ? 3.354 3.990 29.832 1.00 71.06 133 SER A O 1
ATOM 1051 N N . THR A 1 134 ? 1.923 2.241 29.850 1.00 49.41 134 THR A N 1
ATOM 1052 C CA . THR A 1 134 ? 1.281 2.538 31.140 1.00 49.41 134 THR A CA 1
ATOM 1053 C C . THR A 1 134 ? 2.023 1.842 32.271 1.00 49.41 134 THR A C 1
ATOM 1055 O O . THR A 1 134 ? 2.460 0.688 32.052 1.00 49.41 134 THR A O 1
#

Foldseek 3Di:
DDDQDPVAAFPFPRAHADDDDPDPDDLQPDKDKFQFDADQQVLVVRVVCVPPDDDAPHKIWIARRVPRFTWFWDPVAWDQDPVGIDTGIHGHFAFDDDDDPVVVCVVVVVDDPSRGDTGTDPRRIDGHDDDPPD

Secondary structure (DSSP, 8-state):
----BTTB--TTT-SEE-----S-S-GGG-EEEE----STTHHHHHHHTTTPPPPTT-EEEEEETTT-PBEEEEEEEEEEETTEEEEEEEE---B-SS---HHHHHHTTS--TTT---PBPGGG-EE--PPP--